Protein AF-A0A1W1I7B1-F1 (afdb_monomer)

Foldseek 3Di:
DDDDDDDDDPPPPDDPPPDPPPPPPQQKDFPADDLFWGKIKGWDPDPVCCVVDPNNVSSVVVRCVSAVVDKDFPDKFWDDPDDPVVCVVVVNPPDPTIMIMTTMGHDD

Secondary structure (DSSP, 8-state):
---------GGGS-------------S-EEEEEETTEEEEEEEES-GGGTTT-HHHHHHHHHHHHH-TT-EEEEEEEEE-SS-HHHHHHTTT-S-S-EEEEEEEEE--

Solvent-accessible surface area (backbone atoms only — not comparable to full-atom values): 6774 Å² total; per-residue (Å²): 134,78,90,81,80,80,88,81,69,93,84,73,77,68,93,78,83,74,76,84,73,78,74,84,70,72,55,35,46,76,80,41,82,49,98,56,32,33,32,34,33,19,66,42,95,47,86,88,40,48,87,75,33,68,24,46,56,46,35,53,50,54,48,46,72,72,22,78,75,29,66,44,80,75,47,73,46,76,48,74,95,56,56,74,69,58,43,62,74,51,72,66,71,65,70,90,73,42,34,37,33,42,29,36,34,46,82,91

Radius of gyration: 24.71 Å; Cα contacts (8 Å, |Δi|>4): 143; chains: 1; bounding box: 85×28×46 Å

Organism: NCBI:txid1325564

Structure (mmCIF, N/CA/C/O backbone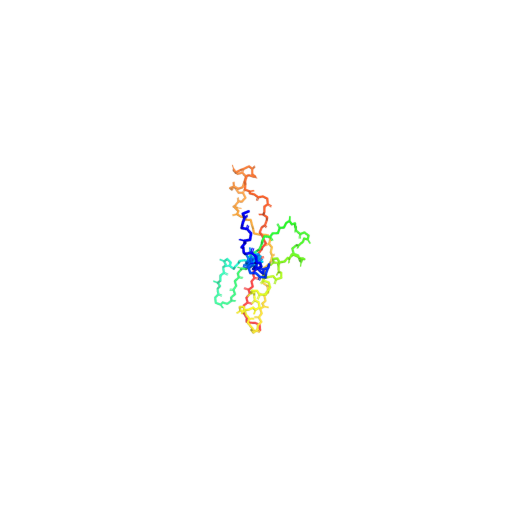):
data_AF-A0A1W1I7B1-F1
#
_entry.id   AF-A0A1W1I7B1-F1
#
loop_
_atom_site.group_PDB
_atom_site.id
_atom_site.type_symbol
_atom_site.label_atom_id
_atom_site.label_alt_id
_atom_site.label_comp_id
_atom_site.label_asym_id
_atom_site.label_entity_id
_atom_site.label_seq_id
_atom_site.pdbx_PDB_ins_code
_atom_site.Cartn_x
_atom_site.Cartn_y
_atom_site.Cartn_z
_atom_site.occupancy
_atom_site.B_iso_or_equiv
_atom_site.auth_seq_id
_atom_site.auth_comp_id
_atom_site.auth_asym_id
_atom_site.auth_atom_id
_atom_site.pdbx_PDB_model_num
ATOM 1 N N . MET A 1 1 ? 72.789 14.354 12.953 1.00 39.25 1 MET A N 1
ATOM 2 C CA . MET A 1 1 ? 71.869 15.440 13.349 1.00 39.25 1 MET A CA 1
ATOM 3 C C . MET A 1 1 ? 70.549 14.819 13.787 1.00 39.25 1 MET A C 1
ATOM 5 O O . MET A 1 1 ? 69.960 14.134 12.971 1.00 39.25 1 MET A O 1
ATOM 9 N N . ARG A 1 2 ? 70.141 15.049 15.051 1.00 42.19 2 ARG A N 1
ATOM 10 C CA . ARG A 1 2 ? 68.759 14.970 15.582 1.00 42.19 2 ARG A CA 1
ATOM 11 C C . ARG A 1 2 ? 68.021 13.626 15.360 1.00 42.19 2 ARG A C 1
ATOM 13 O O . ARG A 1 2 ? 67.441 13.409 14.313 1.00 42.19 2 ARG A O 1
ATOM 20 N N . GLN A 1 3 ? 68.033 12.643 16.267 1.00 55.84 3 GLN A N 1
ATOM 21 C CA . GLN A 1 3 ? 67.256 12.628 17.521 1.00 55.84 3 GLN A CA 1
ATOM 22 C C . GLN A 1 3 ? 66.152 13.695 17.535 1.00 55.84 3 GLN A C 1
ATOM 24 O O . GLN A 1 3 ? 66.499 14.868 17.535 1.00 55.84 3 GLN A O 1
ATOM 29 N N . TRP A 1 4 ? 64.874 13.298 17.556 1.00 53.88 4 TRP A N 1
ATOM 30 C CA . TRP A 1 4 ? 63.759 13.878 18.336 1.00 53.88 4 TRP A CA 1
ATOM 31 C C . TRP A 1 4 ? 62.417 13.336 17.800 1.00 53.88 4 TRP A C 1
ATOM 33 O O . TRP A 1 4 ? 62.221 13.270 16.593 1.00 53.88 4 TRP A O 1
ATOM 43 N N . PHE A 1 5 ? 61.521 12.965 18.725 1.00 54.19 5 PHE A N 1
ATOM 44 C CA . PHE A 1 5 ? 60.152 12.440 18.529 1.00 54.19 5 PHE A CA 1
ATOM 45 C C . PHE A 1 5 ? 60.082 10.989 18.016 1.00 54.19 5 PHE A C 1
ATOM 47 O O . PHE A 1 5 ? 59.882 10.722 16.842 1.00 54.19 5 PHE A O 1
ATOM 54 N N . ARG A 1 6 ? 60.350 9.961 18.834 1.00 50.66 6 ARG A N 1
ATOM 55 C CA . ARG A 1 6 ? 59.481 9.488 19.934 1.00 50.66 6 ARG A CA 1
ATOM 56 C C . ARG A 1 6 ? 57.986 9.572 19.595 1.00 50.66 6 ARG A C 1
ATOM 58 O O . ARG A 1 6 ? 57.380 10.623 19.735 1.00 50.66 6 ARG A O 1
ATOM 65 N N . ALA A 1 7 ? 57.452 8.414 19.207 1.00 53.69 7 ALA A N 1
ATOM 66 C CA . ALA A 1 7 ? 56.188 7.839 19.659 1.00 53.69 7 ALA A CA 1
ATOM 67 C C . ALA A 1 7 ? 55.048 8.819 19.972 1.00 53.69 7 ALA A C 1
ATOM 69 O O . ALA A 1 7 ? 54.955 9.326 21.087 1.00 53.69 7 ALA A O 1
ATOM 70 N N . ILE A 1 8 ? 54.099 8.935 19.043 1.00 54.75 8 ILE A N 1
ATOM 71 C CA . ILE A 1 8 ? 52.705 9.220 19.385 1.00 54.75 8 ILE A CA 1
ATOM 72 C C . ILE A 1 8 ? 51.830 8.216 18.624 1.00 54.75 8 ILE A C 1
ATOM 74 O O . ILE A 1 8 ? 51.572 8.353 17.437 1.00 54.75 8 ILE A O 1
ATOM 78 N N . CYS A 1 9 ? 51.501 7.146 19.349 1.00 40.91 9 CYS A N 1
ATOM 79 C CA . CYS A 1 9 ? 50.266 6.362 19.334 1.00 40.91 9 CYS A CA 1
ATOM 80 C C . CYS A 1 9 ? 49.465 6.281 18.007 1.00 40.91 9 CYS A C 1
ATOM 82 O O . CYS A 1 9 ? 48.798 7.251 17.651 1.00 40.91 9 CYS A O 1
ATOM 84 N N . PRO A 1 10 ? 49.352 5.104 17.355 1.00 45.38 10 PRO A N 1
ATOM 85 C CA . PRO A 1 10 ? 48.440 4.906 16.220 1.00 45.38 10 PRO A CA 1
ATOM 86 C C . PRO A 1 10 ? 46.954 4.858 16.640 1.00 45.38 10 PRO A C 1
ATOM 88 O O . PRO A 1 10 ? 46.087 4.547 15.834 1.00 45.38 10 PRO A O 1
ATOM 91 N N . VAL A 1 11 ? 46.642 5.151 17.906 1.00 52.31 11 VAL A N 1
ATOM 92 C CA . VAL A 1 11 ? 45.317 4.974 18.526 1.00 52.31 11 VAL A CA 1
ATOM 93 C C . VAL A 1 11 ? 44.395 6.188 18.314 1.00 52.31 11 VAL A C 1
ATOM 95 O O . VAL A 1 11 ? 43.231 6.158 18.693 1.00 52.31 11 VAL A O 1
ATOM 98 N N . LEU A 1 12 ? 44.882 7.263 17.687 1.00 49.25 12 LEU A N 1
ATOM 99 C CA . LEU A 1 12 ? 44.177 8.550 17.623 1.00 49.25 12 LEU A CA 1
ATOM 100 C C . LEU A 1 12 ? 44.084 9.147 16.211 1.00 49.25 12 LEU A C 1
ATOM 102 O O . LEU A 1 12 ? 43.975 10.360 16.065 1.00 49.25 12 LEU A O 1
ATOM 106 N N . LEU A 1 13 ? 44.067 8.309 15.168 1.00 48.88 13 LEU A 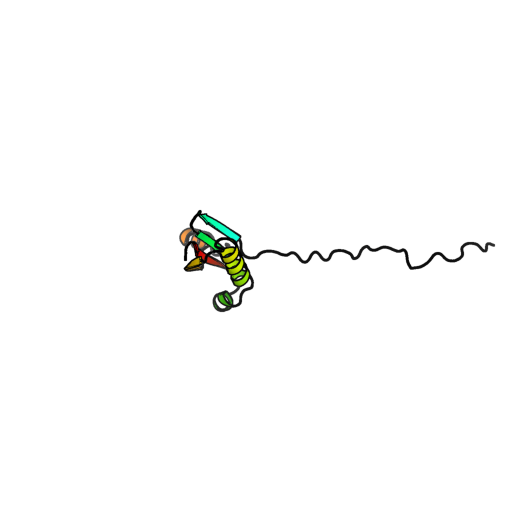N 1
ATOM 107 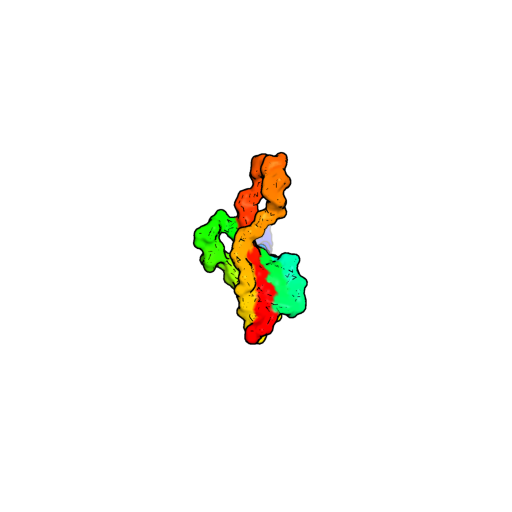C CA . LEU A 1 13 ? 43.594 8.724 13.844 1.00 48.88 13 LEU A CA 1
ATOM 108 C C . LEU A 1 13 ? 42.211 8.125 13.554 1.00 48.88 13 LEU A C 1
ATOM 110 O O . LEU A 1 13 ? 42.039 7.224 12.742 1.00 48.88 13 LEU A O 1
ATOM 114 N N . LEU A 1 14 ? 41.243 8.693 14.278 1.00 46.94 14 LEU A N 1
ATOM 115 C CA . LEU A 1 14 ? 39.978 9.183 13.726 1.00 46.94 14 LEU A CA 1
ATOM 116 C C . LEU A 1 14 ? 39.185 8.153 12.889 1.00 46.94 14 LEU A C 1
ATOM 118 O O . LEU A 1 14 ? 39.335 8.051 11.678 1.00 46.94 14 LEU A O 1
ATOM 122 N N . CYS A 1 15 ? 38.284 7.366 13.477 1.00 45.16 15 CYS A N 1
ATOM 123 C CA . CYS A 1 15 ? 36.901 7.774 13.795 1.00 45.16 15 CYS A CA 1
ATOM 124 C C . CYS A 1 15 ? 36.104 8.449 12.645 1.00 45.16 15 CYS A C 1
ATOM 126 O O . CYS A 1 15 ? 35.114 9.117 12.923 1.00 45.16 15 CYS A O 1
ATOM 128 N N . VAL A 1 16 ? 36.490 8.277 11.370 1.00 53.50 16 VAL A N 1
ATOM 129 C CA . VAL A 1 16 ? 35.793 8.846 10.183 1.00 53.50 16 VAL A CA 1
ATOM 130 C C . VAL A 1 16 ? 35.206 7.755 9.268 1.00 53.50 16 VAL A C 1
ATOM 132 O O . VAL A 1 16 ? 35.007 7.948 8.079 1.00 53.50 16 VAL A O 1
ATOM 135 N N . ALA A 1 17 ? 34.880 6.584 9.814 1.00 53.03 17 ALA A N 1
ATOM 136 C CA . ALA A 1 17 ? 34.065 5.582 9.111 1.00 53.03 17 ALA A CA 1
ATOM 137 C C . ALA A 1 17 ? 32.753 5.298 9.863 1.00 53.03 17 ALA A C 1
ATOM 139 O O . ALA A 1 17 ? 32.219 4.193 9.835 1.00 53.03 17 ALA A O 1
ATOM 140 N N . GLY A 1 18 ? 32.266 6.302 10.600 1.00 54.31 18 GLY A N 1
ATOM 141 C CA . GLY A 1 18 ? 30.960 6.285 11.241 1.00 54.31 18 GLY A CA 1
ATOM 142 C C . GLY A 1 18 ? 29.865 6.703 10.261 1.00 54.31 18 GLY A C 1
ATOM 143 O O . GLY A 1 18 ? 30.033 7.666 9.519 1.00 54.31 18 GLY A O 1
ATOM 144 N N . ALA A 1 19 ? 28.738 5.994 10.343 1.00 59.53 19 ALA A N 1
ATOM 145 C CA . ALA A 1 19 ? 27.472 6.230 9.651 1.00 59.53 19 ALA A CA 1
ATOM 146 C C . ALA A 1 19 ? 27.402 5.770 8.185 1.00 59.53 19 ALA A C 1
ATOM 148 O O . ALA A 1 19 ? 27.163 6.552 7.268 1.00 59.53 19 ALA A O 1
ATOM 149 N N . VAL A 1 20 ? 27.424 4.448 7.983 1.00 58.12 20 VAL A N 1
ATOM 150 C CA . VAL A 1 20 ? 26.516 3.871 6.981 1.00 58.12 20 VAL A CA 1
ATOM 151 C C . VAL A 1 20 ? 25.104 4.133 7.501 1.00 58.12 20 VAL A C 1
ATOM 153 O O . VAL A 1 20 ? 24.583 3.403 8.344 1.00 58.12 20 VAL A O 1
ATOM 156 N N . ALA A 1 21 ? 24.521 5.254 7.083 1.00 57.84 21 ALA A N 1
ATOM 157 C CA . ALA A 1 21 ? 23.099 5.490 7.227 1.00 57.84 21 ALA A CA 1
ATOM 158 C C . ALA A 1 21 ? 22.396 4.422 6.383 1.00 57.84 21 ALA A C 1
ATOM 160 O O . ALA A 1 21 ? 22.256 4.567 5.170 1.00 57.84 21 ALA A O 1
ATOM 161 N N . ALA A 1 22 ? 22.004 3.317 7.017 1.00 55.19 22 ALA A N 1
ATOM 162 C CA . ALA A 1 22 ? 20.980 2.448 6.469 1.00 55.19 22 ALA A CA 1
ATOM 163 C C . ALA A 1 22 ? 19.725 3.317 6.342 1.00 55.19 22 ALA A C 1
ATOM 165 O O . ALA A 1 22 ? 19.065 3.629 7.334 1.00 55.19 22 ALA A O 1
ATOM 166 N N . GLY A 1 23 ? 19.467 3.810 5.133 1.00 48.72 23 GLY A N 1
ATOM 167 C CA . GLY A 1 23 ? 18.249 4.536 4.837 1.00 48.72 23 GLY A CA 1
ATOM 168 C C . GLY A 1 23 ? 17.075 3.604 5.090 1.00 48.72 23 GLY A C 1
ATOM 169 O O . GLY A 1 23 ? 16.841 2.685 4.312 1.00 48.72 23 GLY A O 1
ATOM 170 N N . CYS A 1 24 ? 16.332 3.837 6.171 1.00 59.41 24 CYS A N 1
ATOM 171 C CA . CYS A 1 2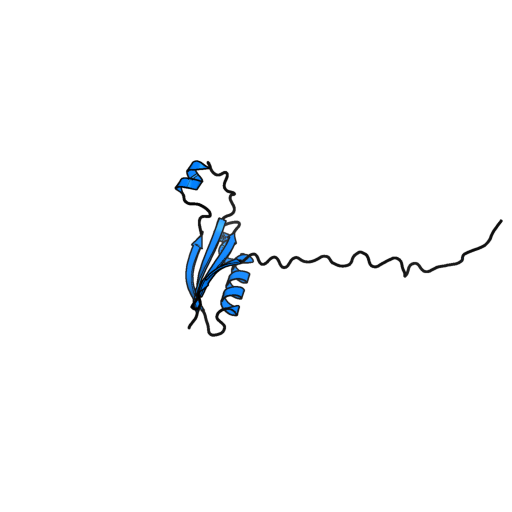4 ? 14.976 3.327 6.332 1.00 59.41 24 CYS A CA 1
ATOM 172 C C . CYS A 1 24 ? 14.080 4.061 5.324 1.00 59.41 24 CYS A C 1
ATOM 174 O O . CYS A 1 24 ? 13.295 4.933 5.694 1.00 59.41 24 CYS A O 1
ATOM 176 N N . GLY A 1 25 ? 14.261 3.780 4.034 1.00 48.06 25 GLY A N 1
ATOM 177 C CA . GLY A 1 25 ? 13.338 4.213 2.999 1.00 48.06 25 GLY A CA 1
ATOM 178 C C . GLY A 1 25 ? 12.064 3.405 3.172 1.00 48.06 25 GLY A C 1
ATOM 179 O O . GLY A 1 25 ? 12.043 2.226 2.846 1.00 48.06 25 GLY A O 1
ATOM 180 N N . HIS A 1 26 ? 11.028 4.007 3.751 1.00 54.09 26 HIS A N 1
ATOM 181 C CA . HIS A 1 26 ? 9.709 3.390 3.739 1.00 54.09 26 HIS A CA 1
ATOM 182 C C . HIS A 1 26 ? 9.213 3.388 2.294 1.00 54.09 26 HIS A C 1
ATOM 184 O O . HIS A 1 26 ? 8.931 4.444 1.731 1.00 54.09 26 HIS A O 1
ATOM 190 N N . GLU A 1 27 ? 9.146 2.204 1.686 1.00 61.47 27 GLU A N 1
ATOM 191 C CA . GLU A 1 27 ? 8.703 2.034 0.295 1.00 61.47 27 GLU A CA 1
ATOM 192 C C . GLU A 1 27 ? 7.189 2.241 0.149 1.00 61.47 27 GLU A C 1
ATOM 194 O O . GLU A 1 27 ? 6.674 2.404 -0.954 1.00 61.47 27 GLU A O 1
ATOM 199 N N . ALA A 1 28 ? 6.463 2.266 1.266 1.00 66.19 28 ALA A N 1
ATOM 200 C CA . ALA A 1 28 ? 5.038 2.527 1.305 1.00 66.19 28 ALA A CA 1
ATOM 201 C C . ALA A 1 28 ? 4.752 3.976 1.717 1.00 66.19 28 ALA A C 1
ATOM 203 O O . ALA A 1 28 ? 5.185 4.441 2.773 1.00 66.19 28 ALA A O 1
ATOM 204 N N . SER A 1 29 ? 3.968 4.675 0.900 1.00 72.62 29 SER A N 1
ATOM 205 C CA . SER A 1 29 ? 3.480 6.023 1.184 1.00 72.62 29 SER A CA 1
ATOM 206 C C . SER A 1 29 ? 1.959 6.029 1.287 1.00 72.62 29 SER A C 1
ATOM 208 O O . SER A 1 29 ? 1.258 5.377 0.511 1.00 72.62 29 SER A O 1
ATOM 210 N N . LEU A 1 30 ? 1.432 6.760 2.266 1.00 68.69 30 LEU A N 1
ATOM 211 C CA . LEU A 1 30 ? -0.002 6.913 2.470 1.00 68.69 30 LEU A CA 1
ATOM 212 C C . LEU A 1 30 ? -0.512 8.066 1.596 1.00 68.69 30 LEU A C 1
ATOM 214 O O . LEU A 1 30 ? -0.376 9.234 1.945 1.00 68.69 30 LEU A O 1
ATOM 218 N N . THR A 1 31 ? -1.084 7.744 0.437 1.00 64.94 31 THR A N 1
ATOM 219 C CA . THR A 1 31 ? -1.490 8.751 -0.561 1.00 64.94 31 THR A CA 1
ATOM 220 C C . THR A 1 31 ? -2.836 9.397 -0.246 1.00 64.94 31 THR A C 1
ATOM 222 O O . THR A 1 31 ? -3.084 10.536 -0.636 1.00 64.94 31 THR A O 1
ATOM 225 N N . ARG A 1 32 ? -3.738 8.685 0.438 1.00 63.81 32 ARG A N 1
ATOM 226 C CA . ARG A 1 32 ? -5.059 9.219 0.791 1.00 63.81 32 ARG A CA 1
ATOM 227 C C . ARG A 1 32 ? -5.432 8.792 2.196 1.00 63.81 32 ARG A C 1
ATOM 229 O O . ARG A 1 32 ? -5.850 7.662 2.408 1.00 63.81 32 ARG A O 1
ATOM 236 N N . GLU A 1 33 ? -5.271 9.696 3.145 1.00 64.12 33 GLU A N 1
ATOM 237 C CA . GLU A 1 33 ? -5.660 9.513 4.539 1.00 64.12 33 GLU A CA 1
ATOM 238 C C . GLU A 1 33 ? -7.091 10.029 4.746 1.00 64.12 33 GLU A C 1
ATOM 240 O O . GLU A 1 33 ? -7.404 11.165 4.398 1.00 64.12 33 GLU A O 1
ATOM 245 N N . THR A 1 34 ? -7.971 9.193 5.298 1.00 72.06 34 THR A N 1
ATOM 246 C CA . THR A 1 34 ? -9.280 9.610 5.823 1.00 72.06 34 THR A CA 1
ATOM 247 C C . THR A 1 34 ? -9.363 9.257 7.310 1.00 72.06 34 THR A C 1
ATOM 249 O O . THR A 1 34 ? -8.621 8.390 7.775 1.00 72.06 34 THR A O 1
ATOM 252 N N . GLU A 1 35 ? -10.259 9.894 8.072 1.00 67.56 35 GLU A N 1
ATOM 253 C CA . GLU A 1 35 ? -10.445 9.576 9.505 1.00 67.56 35 GLU A CA 1
ATOM 254 C C . GLU A 1 35 ? -10.831 8.106 9.724 1.00 67.56 35 GLU A C 1
ATOM 256 O O . GLU A 1 35 ? -10.414 7.473 10.687 1.00 67.56 35 GLU A O 1
ATOM 261 N N . THR A 1 36 ? -11.575 7.529 8.781 1.00 76.69 36 THR A N 1
ATOM 262 C CA . THR A 1 36 ? -12.064 6.147 8.842 1.00 76.69 36 THR A CA 1
ATOM 263 C C . THR A 1 36 ? -11.236 5.162 8.018 1.00 76.69 36 THR A C 1
ATOM 265 O O . THR A 1 36 ? -11.670 4.029 7.827 1.00 76.69 36 THR A O 1
ATOM 268 N N . GLY A 1 37 ? -10.066 5.545 7.492 1.00 84.94 37 GLY A N 1
ATOM 269 C CA . GLY A 1 37 ? -9.288 4.650 6.630 1.00 84.94 37 GLY A CA 1
ATOM 270 C C . GLY A 1 37 ? -8.254 5.328 5.740 1.00 84.94 37 GLY A C 1
ATOM 271 O O . GLY A 1 37 ? -7.669 6.360 6.079 1.00 84.94 37 GLY A O 1
ATOM 272 N N . GLY A 1 38 ? -7.996 4.731 4.584 1.00 89.25 38 GLY A N 1
ATOM 273 C CA . GLY A 1 38 ? -7.135 5.348 3.589 1.00 89.25 38 GLY A CA 1
ATOM 274 C C . GLY A 1 38 ? -6.692 4.428 2.466 1.00 89.25 38 GLY A C 1
ATOM 275 O O . GLY A 1 38 ? -7.179 3.309 2.320 1.00 89.25 38 GLY A O 1
ATOM 276 N N . VAL A 1 39 ? -5.761 4.930 1.660 1.00 88.88 39 VAL A N 1
ATOM 277 C CA . VAL A 1 39 ? -5.064 4.179 0.615 1.00 88.88 39 VAL A CA 1
ATOM 278 C C . VAL A 1 39 ? -3.566 4.306 0.849 1.00 88.88 39 VAL A C 1
ATOM 280 O O . VAL A 1 39 ? -3.033 5.419 0.827 1.00 88.88 39 VAL A O 1
ATOM 283 N N . VAL A 1 40 ? -2.904 3.171 1.058 1.00 89.44 40 VAL A N 1
ATOM 284 C CA . VAL A 1 40 ? -1.440 3.068 1.050 1.00 89.44 40 VAL A CA 1
ATOM 285 C C . VAL A 1 40 ? -0.999 2.586 -0.319 1.00 89.44 40 VAL A C 1
ATOM 287 O O . VAL A 1 40 ? -1.618 1.680 -0.872 1.00 89.44 40 VAL A O 1
ATOM 290 N N . THR A 1 41 ? 0.071 3.163 -0.851 1.00 88.56 41 THR A N 1
ATOM 291 C CA . THR A 1 41 ? 0.668 2.735 -2.114 1.00 88.56 41 THR A CA 1
ATOM 292 C C . THR A 1 41 ? 2.140 2.411 -1.952 1.00 88.56 41 THR A C 1
ATOM 294 O O . THR A 1 41 ? 2.825 3.096 -1.196 1.00 88.56 41 THR A O 1
ATOM 297 N N . PHE A 1 42 ? 2.631 1.422 -2.688 1.00 87.31 42 PHE A N 1
ATOM 298 C CA . PHE A 1 42 ? 4.045 1.052 -2.732 1.00 87.31 42 PHE A CA 1
ATOM 299 C C . PHE A 1 42 ? 4.435 0.611 -4.153 1.00 87.31 42 PHE A C 1
ATOM 301 O O . PHE A 1 42 ? 3.567 0.152 -4.904 1.00 87.31 42 PHE A O 1
ATOM 308 N N . PRO A 1 43 ? 5.704 0.775 -4.558 1.00 84.12 43 PRO A N 1
ATOM 309 C CA . PRO A 1 43 ? 6.175 0.316 -5.856 1.00 84.12 43 PRO A CA 1
ATOM 310 C C . PRO A 1 43 ? 6.287 -1.211 -5.888 1.00 84.12 43 PRO A C 1
ATOM 312 O O . PRO A 1 43 ? 6.575 -1.849 -4.874 1.00 84.12 43 PRO A O 1
ATOM 315 N N . ILE A 1 44 ? 6.052 -1.798 -7.062 1.00 81.56 44 ILE A N 1
ATOM 316 C CA . ILE A 1 44 ? 6.235 -3.231 -7.310 1.00 81.56 44 ILE A CA 1
ATOM 317 C C . ILE A 1 44 ? 7.083 -3.448 -8.563 1.00 81.56 44 ILE A C 1
ATOM 319 O O . ILE A 1 44 ? 6.909 -2.771 -9.579 1.00 81.56 44 ILE A O 1
ATOM 323 N N . GLU A 1 45 ? 7.984 -4.426 -8.498 1.00 76.94 45 GLU A N 1
ATOM 324 C CA . GLU A 1 45 ? 8.813 -4.826 -9.641 1.00 76.94 45 GLU A CA 1
ATOM 325 C C . GLU A 1 45 ? 8.061 -5.786 -10.574 1.00 76.94 45 GLU A C 1
ATOM 327 O O . GLU A 1 45 ? 8.245 -5.760 -11.791 1.00 76.94 45 GLU A O 1
ATOM 332 N N . SER A 1 46 ? 7.188 -6.635 -10.023 1.00 71.62 46 SER A N 1
ATOM 333 C CA . SER A 1 46 ? 6.385 -7.613 -10.765 1.00 71.62 46 SER A CA 1
ATOM 334 C C . SER A 1 46 ? 5.113 -7.996 -10.003 1.00 71.62 46 SER A C 1
ATOM 336 O O . SER A 1 46 ? 5.096 -8.022 -8.774 1.00 71.62 46 SER A O 1
ATOM 338 N N . GLU A 1 47 ? 4.034 -8.324 -10.726 1.00 68.81 47 GLU A N 1
ATOM 339 C CA . GLU A 1 47 ? 2.730 -8.678 -10.126 1.00 68.81 47 GLU A CA 1
ATOM 340 C C . GLU A 1 47 ? 2.800 -9.932 -9.235 1.00 68.81 47 GLU A C 1
ATOM 342 O O . GLU A 1 47 ? 2.093 -10.019 -8.233 1.00 68.81 47 GLU A O 1
ATOM 347 N N . GLY A 1 48 ? 3.684 -10.883 -9.558 1.00 72.25 48 GLY A N 1
ATOM 348 C CA . GLY A 1 48 ? 3.902 -12.089 -8.750 1.00 72.25 48 GLY A CA 1
ATOM 349 C C . GLY A 1 48 ? 4.534 -11.815 -7.381 1.00 72.25 48 GLY A C 1
ATOM 350 O O . GLY A 1 48 ? 4.326 -12.589 -6.448 1.00 72.25 48 GLY A O 1
ATOM 351 N N . ASP A 1 49 ? 5.234 -10.688 -7.237 1.00 75.06 49 ASP A N 1
ATOM 352 C CA . ASP A 1 49 ? 5.996 -10.343 -6.034 1.00 75.06 49 ASP A CA 1
ATOM 353 C C . ASP A 1 49 ? 5.256 -9.386 -5.100 1.00 75.06 49 ASP A C 1
ATOM 355 O O . ASP A 1 49 ? 5.747 -9.044 -4.027 1.00 75.06 49 ASP A O 1
ATOM 359 N N . VAL A 1 50 ? 4.034 -8.975 -5.446 1.00 77.88 50 VAL A N 1
ATOM 360 C CA . VAL A 1 50 ? 3.230 -8.059 -4.621 1.00 77.88 50 VAL A CA 1
ATOM 361 C C . VAL A 1 50 ? 3.114 -8.576 -3.183 1.00 77.88 50 VAL A C 1
ATOM 363 O O . VAL A 1 50 ? 3.302 -7.822 -2.228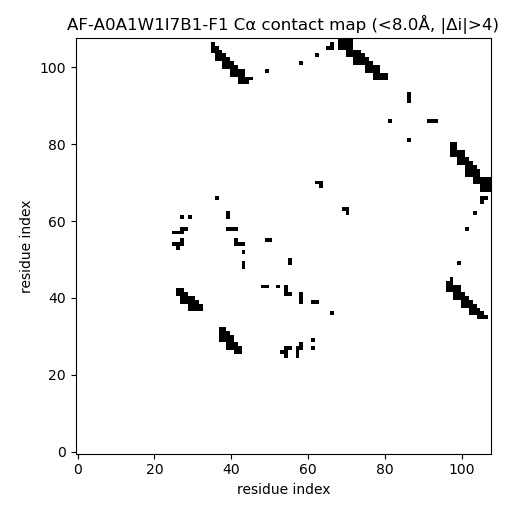 1.00 77.88 50 VAL A O 1
ATOM 366 N N . LEU A 1 51 ? 2.850 -9.877 -3.019 1.00 75.06 51 LEU A N 1
ATOM 367 C CA . LEU A 1 51 ? 2.648 -10.505 -1.712 1.00 75.06 51 LEU A CA 1
ATOM 368 C C . LEU A 1 51 ? 3.945 -10.659 -0.901 1.00 75.06 51 LEU A C 1
ATOM 370 O O . LEU A 1 51 ? 3.893 -10.620 0.330 1.00 75.06 51 LEU A O 1
ATOM 374 N N . SER A 1 52 ? 5.085 -10.829 -1.575 1.00 74.44 52 SER A N 1
ATOM 375 C CA . SER A 1 52 ? 6.413 -11.020 -0.971 1.00 74.44 52 SER A CA 1
ATOM 376 C C . SER A 1 52 ? 7.204 -9.713 -0.823 1.00 74.44 52 SER A C 1
ATOM 378 O O . SER A 1 52 ? 8.200 -9.680 -0.091 1.00 74.44 52 SER A O 1
ATOM 380 N N . SER A 1 53 ? 6.754 -8.632 -1.464 1.00 78.88 53 SER A N 1
ATOM 381 C CA . SER A 1 53 ? 7.436 -7.340 -1.479 1.00 78.88 53 SER A CA 1
ATOM 382 C C . SER A 1 53 ? 7.595 -6.747 -0.077 1.00 78.88 53 SER A C 1
ATOM 384 O O . SER A 1 53 ? 6.724 -6.863 0.795 1.00 78.88 53 SER A O 1
ATOM 386 N N . ALA A 1 54 ? 8.732 -6.087 0.151 1.00 82.62 54 ALA A N 1
ATOM 387 C CA . ALA A 1 54 ? 8.951 -5.299 1.361 1.00 82.62 54 ALA A CA 1
ATOM 388 C C . ALA A 1 54 ? 7.929 -4.157 1.475 1.00 82.62 54 ALA A C 1
ATOM 390 O O . ALA A 1 54 ? 7.357 -3.969 2.551 1.00 82.62 54 ALA A O 1
ATOM 391 N N . GLY A 1 55 ? 7.579 -3.530 0.346 1.00 84.25 55 GLY A N 1
ATOM 392 C CA . GLY A 1 55 ? 6.523 -2.522 0.252 1.00 84.25 55 GLY A CA 1
ATOM 393 C C . GLY A 1 55 ? 5.174 -2.967 0.825 1.00 84.25 55 GLY A C 1
ATOM 394 O O . GLY A 1 55 ? 4.566 -2.218 1.592 1.00 84.25 55 GLY A O 1
ATOM 395 N N . ARG A 1 56 ? 4.717 -4.202 0.563 1.00 86.62 56 ARG A N 1
ATOM 396 C CA . ARG A 1 56 ? 3.466 -4.706 1.160 1.00 86.62 56 ARG A CA 1
ATOM 397 C C . ARG A 1 56 ? 3.563 -4.847 2.677 1.00 86.62 56 ARG A C 1
ATOM 399 O O . ARG A 1 56 ? 2.611 -4.504 3.378 1.00 86.62 56 ARG A O 1
ATOM 406 N N . ARG A 1 57 ? 4.685 -5.353 3.201 1.00 88.69 57 ARG A N 1
ATOM 407 C CA . ARG A 1 57 ? 4.880 -5.487 4.658 1.00 88.69 57 ARG A CA 1
ATOM 408 C C . ARG A 1 57 ? 4.850 -4.123 5.341 1.00 88.69 57 ARG A C 1
ATOM 410 O O . ARG A 1 57 ? 4.155 -3.964 6.345 1.00 88.69 57 ARG A O 1
ATOM 417 N N . ASP A 1 58 ? 5.533 -3.144 4.760 1.00 88.25 58 ASP A N 1
ATOM 418 C CA . ASP A 1 58 ? 5.527 -1.765 5.247 1.00 88.25 58 ASP A CA 1
ATOM 419 C C . ASP A 1 58 ? 4.129 -1.144 5.158 1.00 88.25 58 ASP A C 1
ATOM 421 O O . ASP A 1 58 ? 3.672 -0.517 6.115 1.00 88.25 58 ASP A O 1
ATOM 425 N N . ALA A 1 59 ? 3.392 -1.401 4.073 1.00 88.56 59 ALA A N 1
ATOM 426 C CA . ALA A 1 59 ? 2.022 -0.929 3.921 1.00 88.56 59 ALA A CA 1
ATOM 427 C C . ALA A 1 59 ? 1.084 -1.495 4.994 1.00 88.56 59 ALA A C 1
ATOM 429 O O . ALA A 1 59 ? 0.330 -0.744 5.613 1.00 88.56 59 ALA A O 1
ATOM 430 N N . LEU A 1 60 ? 1.161 -2.798 5.274 1.00 89.38 60 LEU A N 1
ATOM 431 C CA . LEU A 1 60 ? 0.377 -3.425 6.343 1.00 89.38 60 LEU A CA 1
ATOM 432 C C . LEU A 1 60 ? 0.752 -2.873 7.722 1.00 89.38 60 LEU A C 1
ATOM 434 O O . LEU A 1 60 ? -0.128 -2.664 8.557 1.00 89.38 60 LEU A O 1
ATOM 438 N N . ARG A 1 61 ? 2.036 -2.577 7.950 1.00 90.38 61 ARG A N 1
ATOM 439 C CA . ARG A 1 61 ? 2.502 -1.943 9.188 1.00 90.38 61 ARG A CA 1
ATOM 440 C C . ARG A 1 61 ? 1.925 -0.536 9.355 1.00 90.38 61 ARG A C 1
ATOM 442 O O . ARG A 1 61 ? 1.462 -0.201 10.442 1.00 90.38 61 ARG A O 1
ATOM 449 N N . LEU A 1 62 ? 1.907 0.270 8.291 1.00 88.81 62 LEU A N 1
ATOM 450 C CA . LEU A 1 62 ? 1.283 1.599 8.298 1.00 88.81 62 LEU A CA 1
ATOM 451 C C . LEU A 1 62 ? -0.218 1.522 8.599 1.00 88.81 62 LEU A C 1
ATOM 453 O O . LEU A 1 62 ? -0.723 2.302 9.404 1.00 88.81 62 LEU A O 1
ATOM 457 N N . ILE A 1 63 ? -0.917 0.553 8.003 1.00 89.62 63 ILE A N 1
ATOM 458 C CA . ILE A 1 63 ? -2.346 0.319 8.247 1.00 89.62 63 ILE A CA 1
ATOM 459 C C . ILE A 1 63 ? -2.594 -0.061 9.715 1.00 89.62 63 ILE A C 1
ATOM 461 O O . ILE A 1 63 ? -3.469 0.521 10.357 1.00 89.62 63 ILE A O 1
ATOM 465 N N . ALA A 1 64 ? -1.811 -0.996 10.260 1.00 89.56 64 ALA A N 1
ATOM 466 C CA . ALA A 1 64 ? -1.929 -1.437 11.649 1.00 89.56 64 ALA A CA 1
ATOM 467 C C . ALA A 1 64 ? -1.637 -0.306 12.647 1.00 89.56 64 ALA A C 1
ATOM 469 O O . ALA A 1 64 ? -2.371 -0.139 13.619 1.00 89.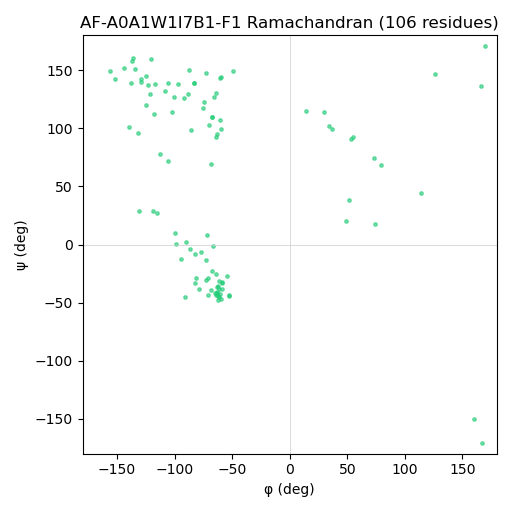56 64 ALA A O 1
ATOM 470 N N . ASN A 1 65 ? -0.614 0.511 12.378 1.00 88.81 65 ASN A N 1
ATOM 471 C CA . ASN A 1 65 ? -0.294 1.677 13.205 1.00 88.81 65 ASN A CA 1
ATOM 472 C C . ASN A 1 65 ? -1.427 2.707 13.208 1.00 88.81 65 ASN A C 1
ATOM 474 O O . ASN A 1 65 ? -1.668 3.357 14.224 1.00 88.81 65 ASN A O 1
ATOM 478 N N . LYS A 1 66 ? -2.119 2.865 12.077 1.00 86.00 66 LYS A N 1
ATOM 479 C CA . LYS A 1 66 ? -3.207 3.831 11.952 1.00 86.00 66 LYS A CA 1
ATOM 480 C C . LYS A 1 66 ? -4.516 3.347 12.573 1.00 86.00 66 LYS A C 1
ATOM 482 O O . LYS A 1 66 ? -5.230 4.143 13.176 1.00 86.00 66 LYS A O 1
ATOM 487 N N . CYS A 1 67 ? -4.836 2.066 12.433 1.00 88.69 67 CYS A N 1
ATOM 488 C CA . CYS A 1 67 ? -6.039 1.479 13.011 1.00 88.69 67 CYS A CA 1
ATOM 489 C C . CYS A 1 67 ? -5.666 0.481 14.130 1.00 88.69 67 CYS A C 1
ATOM 491 O O . CYS A 1 67 ? -5.742 -0.731 13.907 1.00 88.69 67 CYS A O 1
ATOM 493 N N . PRO A 1 68 ? -5.306 0.945 15.345 1.00 85.94 68 PRO A N 1
ATOM 494 C CA . PRO A 1 68 ? -4.866 0.062 16.432 1.00 85.94 68 PRO A CA 1
ATOM 495 C C . PRO A 1 68 ? -5.961 -0.899 16.918 1.00 85.94 68 PRO A C 1
ATOM 497 O O . PRO A 1 68 ? -5.656 -1.974 17.421 1.00 85.94 68 PRO A O 1
ATOM 500 N N . ASN A 1 69 ? -7.233 -0.536 16.733 1.00 88.25 69 ASN A N 1
ATOM 501 C CA . ASN A 1 69 ? -8.377 -1.377 17.094 1.00 88.25 69 ASN A CA 1
ATOM 502 C C . ASN A 1 69 ? -8.713 -2.434 16.031 1.00 88.25 69 ASN A C 1
ATOM 504 O O . ASN A 1 69 ? -9.543 -3.294 16.280 1.00 88.25 69 ASN A O 1
ATOM 508 N N . GLY A 1 70 ? -8.075 -2.387 14.859 1.00 87.31 70 GLY A N 1
ATOM 509 C CA . GLY A 1 70 ? -8.378 -3.277 13.745 1.00 87.31 70 GLY A CA 1
ATOM 510 C C . GLY A 1 70 ? -8.674 -2.518 12.457 1.00 87.31 70 GLY A C 1
ATOM 511 O O . GLY A 1 70 ? -9.231 -1.415 12.449 1.00 87.31 70 GLY A O 1
ATOM 512 N N . SER A 1 71 ? -8.285 -3.133 11.343 1.00 89.69 71 SER A N 1
ATOM 513 C CA . SER A 1 71 ? -8.478 -2.605 9.996 1.00 89.69 71 SER A CA 1
ATOM 514 C C . SER A 1 71 ? -9.004 -3.688 9.069 1.00 89.69 71 SER A C 1
ATOM 516 O O . SER A 1 71 ? -8.692 -4.869 9.224 1.00 89.69 71 SER A O 1
ATOM 518 N N . ARG A 1 72 ? -9.763 -3.269 8.059 1.00 91.25 72 ARG A N 1
ATOM 519 C CA . ARG A 1 72 ? -10.227 -4.139 6.982 1.00 91.25 72 ARG A CA 1
ATOM 520 C C . ARG A 1 72 ? -9.733 -3.612 5.648 1.00 91.25 72 ARG A C 1
ATOM 522 O O . ARG A 1 72 ? -9.954 -2.448 5.321 1.00 91.25 72 ARG A O 1
ATOM 529 N N . ILE A 1 73 ? -9.116 -4.485 4.857 1.00 90.88 73 ILE A N 1
ATOM 530 C CA . ILE A 1 73 ? -8.775 -4.185 3.465 1.00 90.88 73 ILE A CA 1
ATOM 531 C C . ILE A 1 73 ? -10.066 -4.234 2.640 1.00 90.88 73 ILE A C 1
ATOM 533 O O . ILE A 1 73 ? -10.777 -5.240 2.632 1.00 90.88 73 ILE A O 1
ATOM 537 N N . VAL A 1 74 ? -10.379 -3.125 1.974 1.00 90.69 74 VAL A N 1
ATOM 538 C CA . VAL A 1 74 ? -11.566 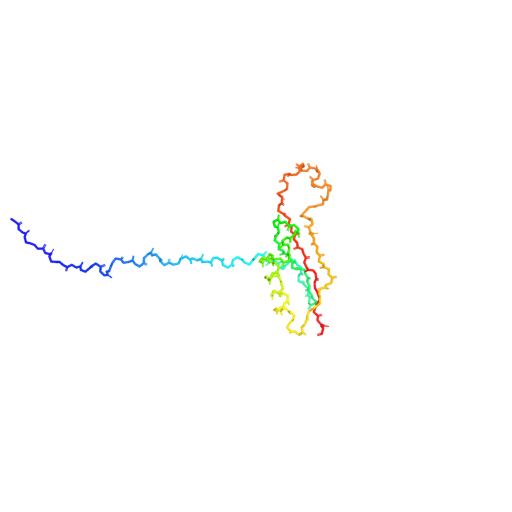-2.962 1.122 1.00 90.69 74 VAL A CA 1
ATOM 539 C C . VAL A 1 74 ? -11.246 -3.339 -0.317 1.00 90.69 74 VAL A C 1
ATOM 541 O O . VAL A 1 74 ? -12.031 -4.024 -0.970 1.00 90.69 74 VAL A O 1
ATOM 544 N N . LYS A 1 75 ? -10.102 -2.873 -0.821 1.00 89.62 75 LYS A N 1
ATOM 545 C CA . LYS A 1 75 ? -9.680 -3.092 -2.202 1.00 89.62 75 LYS A CA 1
ATOM 546 C C . LYS A 1 75 ? -8.167 -3.077 -2.294 1.00 89.62 75 LYS A C 1
ATOM 548 O O . LYS A 1 75 ? -7.517 -2.261 -1.655 1.00 89.62 75 LYS A O 1
ATOM 553 N N . GLU A 1 76 ? -7.628 -3.940 -3.135 1.00 89.50 76 GLU A N 1
ATOM 554 C CA . GLU A 1 76 ? -6.203 -4.016 -3.403 1.00 89.50 76 GLU A CA 1
ATOM 555 C C . GLU A 1 76 ? -5.971 -4.198 -4.912 1.00 89.50 76 GLU A C 1
ATOM 557 O O . GLU A 1 76 ? -6.744 -4.904 -5.564 1.00 89.50 76 GLU A O 1
ATOM 562 N N . GLY A 1 77 ? -4.970 -3.521 -5.483 1.00 87.44 77 GLY A N 1
ATOM 563 C CA . GLY A 1 77 ? -4.657 -3.636 -6.910 1.00 87.44 77 GLY A CA 1
ATOM 564 C C . GLY A 1 77 ? -3.658 -2.605 -7.433 1.00 87.44 77 GLY A C 1
ATOM 565 O O . GLY A 1 77 ? -3.330 -1.633 -6.753 1.00 87.44 77 GLY A O 1
ATOM 566 N N . GLU A 1 78 ? -3.215 -2.799 -8.676 1.00 85.12 78 GLU A N 1
ATOM 567 C CA . GLU A 1 78 ? -2.348 -1.852 -9.381 1.00 85.12 78 GLU A CA 1
ATOM 568 C C . GLU A 1 78 ? -3.074 -0.514 -9.606 1.00 85.12 78 GLU A C 1
ATOM 570 O O . GLU A 1 78 ? -4.212 -0.467 -10.089 1.00 85.12 78 GLU A O 1
ATOM 575 N N . ILE A 1 79 ? -2.408 0.586 -9.250 1.00 81.06 79 ILE A N 1
ATOM 576 C CA . ILE A 1 79 ? -2.870 1.948 -9.496 1.00 81.06 79 ILE A CA 1
ATOM 577 C C . ILE A 1 79 ? -2.091 2.504 -10.693 1.00 81.06 79 ILE A C 1
ATOM 579 O O . ILE A 1 79 ? -0.884 2.734 -10.587 1.00 81.06 79 ILE A O 1
ATOM 583 N N . PRO A 1 80 ? -2.758 2.768 -11.830 1.00 71.69 80 PRO A N 1
ATOM 584 C CA . PRO A 1 80 ? -2.088 3.343 -12.985 1.00 71.69 80 PRO A CA 1
ATOM 585 C C . PRO A 1 80 ? -1.619 4.769 -12.660 1.00 71.69 80 PRO A C 1
ATOM 587 O O . PRO A 1 80 ? -2.423 5.606 -12.244 1.00 71.69 80 PRO A O 1
ATOM 590 N N . LYS A 1 81 ? -0.326 5.062 -12.873 1.00 67.75 81 LYS A N 1
ATOM 591 C CA . LYS A 1 81 ? 0.268 6.394 -12.619 1.00 67.75 81 LYS A CA 1
ATOM 592 C C . LYS A 1 81 ? -0.398 7.508 -13.430 1.00 67.75 81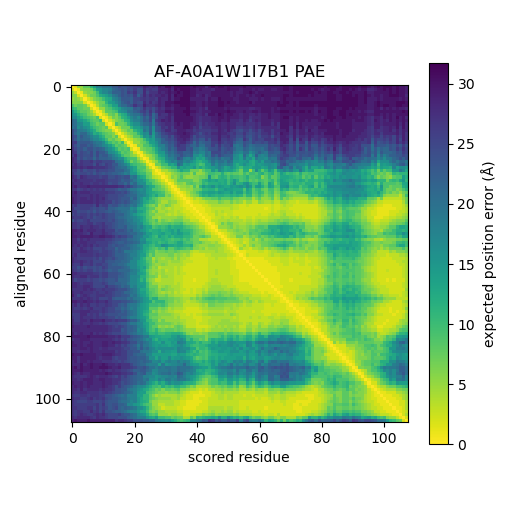 LYS A C 1
ATOM 594 O O . LYS A 1 81 ? -0.481 8.647 -12.982 1.00 67.75 81 LYS A O 1
ATOM 599 N N . VAL A 1 82 ? -0.863 7.180 -14.632 1.00 66.62 82 VAL A N 1
ATOM 600 C CA . VAL A 1 82 ? -1.496 8.109 -15.570 1.00 66.62 82 VAL A CA 1
ATOM 601 C C . VAL A 1 82 ? -2.729 7.467 -16.195 1.00 66.62 82 VAL A C 1
ATOM 603 O O . VAL A 1 82 ? -2.867 6.243 -16.241 1.00 66.62 82 VAL A O 1
ATOM 606 N N . SER A 1 83 ? -3.649 8.289 -16.701 1.00 62.78 83 SER A N 1
ATOM 607 C CA . SER A 1 83 ? -4.780 7.770 -17.467 1.00 62.78 83 SER A CA 1
ATOM 608 C C . SER A 1 83 ? -4.274 7.006 -18.698 1.00 62.78 83 SER A C 1
ATOM 610 O O . SER A 1 83 ? -3.302 7.403 -19.339 1.00 62.78 83 SER A O 1
ATOM 612 N N . LYS A 1 84 ? -4.966 5.923 -19.079 1.00 65.44 84 LYS A N 1
ATOM 613 C CA . LYS A 1 84 ? -4.611 5.116 -20.265 1.00 65.44 84 LYS A CA 1
ATOM 614 C C . LYS A 1 84 ? -4.510 5.955 -21.548 1.00 65.44 84 LYS A C 1
ATOM 616 O O . LYS A 1 84 ? -3.805 5.587 -22.479 1.00 65.44 84 LYS A O 1
ATOM 621 N N . SER A 1 85 ? -5.239 7.069 -21.626 1.00 65.38 85 SER A N 1
ATOM 622 C CA . SER A 1 85 ? -5.148 8.020 -22.736 1.00 65.38 85 SER A CA 1
ATOM 623 C C . SER A 1 85 ? -3.840 8.811 -22.723 1.00 65.38 85 SER A C 1
ATOM 625 O O . SER A 1 85 ? -3.222 8.940 -23.776 1.00 65.38 85 SER A O 1
ATOM 627 N N . ALA A 1 86 ? -3.399 9.294 -21.560 1.00 64.00 86 ALA A N 1
ATOM 628 C CA . ALA A 1 86 ? -2.129 10.002 -21.413 1.00 64.00 86 ALA A CA 1
ATOM 629 C C . ALA A 1 86 ? -0.924 9.073 -21.628 1.00 64.00 86 ALA A C 1
ATOM 631 O O . ALA A 1 86 ? 0.021 9.463 -22.308 1.00 64.00 86 ALA A O 1
ATOM 632 N N . ASP A 1 87 ? -0.996 7.831 -21.139 1.00 66.75 87 ASP A N 1
ATOM 633 C CA . ASP A 1 87 ? 0.044 6.813 -21.346 1.00 66.75 87 ASP A CA 1
ATOM 634 C C . ASP A 1 87 ? 0.267 6.502 -22.835 1.00 66.75 87 ASP A C 1
ATOM 636 O O . ASP A 1 87 ? 1.389 6.558 -23.346 1.00 66.75 87 ASP A O 1
ATOM 640 N N . ARG A 1 88 ? -0.834 6.296 -23.575 1.00 66.75 88 ARG A N 1
ATOM 641 C CA . ARG A 1 88 ? -0.794 6.120 -25.035 1.00 66.75 88 ARG A CA 1
ATOM 642 C C . ARG A 1 88 ? -0.183 7.324 -25.743 1.00 66.75 88 ARG A C 1
ATOM 644 O O . ARG A 1 88 ? 0.564 7.146 -26.702 1.00 66.75 88 ARG A O 1
ATOM 651 N N . ASN A 1 89 ? -0.479 8.532 -25.268 1.00 72.44 89 ASN A N 1
ATOM 652 C CA . ASN A 1 89 ? 0.036 9.762 -25.863 1.00 72.44 89 ASN A CA 1
ATOM 653 C C . ASN A 1 89 ? 1.542 9.948 -25.608 1.00 72.44 89 ASN A C 1
ATOM 655 O O . ASN A 1 89 ? 2.238 10.519 -26.443 1.00 72.44 89 ASN A O 1
ATOM 659 N N . TRP A 1 90 ? 2.060 9.416 -24.495 1.00 66.25 90 TRP A N 1
ATOM 660 C CA . TRP A 1 90 ? 3.483 9.470 -24.138 1.00 66.25 90 TRP A CA 1
ATOM 661 C C . TRP A 1 90 ? 4.320 8.290 -24.661 1.00 66.25 90 TRP A C 1
ATOM 663 O O . TRP A 1 90 ? 5.527 8.250 -24.416 1.00 66.25 90 TRP A O 1
ATOM 673 N N . ARG A 1 91 ? 3.708 7.356 -25.410 1.00 64.62 91 ARG A N 1
ATOM 674 C CA . ARG A 1 91 ? 4.352 6.182 -26.038 1.00 64.62 91 ARG A CA 1
ATOM 675 C C . ARG A 1 91 ? 5.196 5.341 -25.062 1.00 64.62 91 ARG A C 1
ATOM 677 O O . ARG A 1 91 ? 6.262 4.866 -25.439 1.00 64.62 91 ARG A O 1
ATOM 684 N N . GLY A 1 92 ? 4.743 5.176 -23.818 1.00 61.53 92 GLY A N 1
ATOM 685 C CA . GLY A 1 92 ? 5.450 4.355 -22.824 1.00 61.53 92 GLY A CA 1
ATOM 686 C C . GLY A 1 92 ? 6.728 4.982 -22.251 1.00 61.53 92 GLY A C 1
ATOM 687 O O . GLY A 1 92 ? 7.546 4.278 -21.674 1.00 61.53 92 GLY A O 1
ATOM 688 N N . GLN A 1 93 ? 6.916 6.301 -22.391 1.00 61.16 93 GLN A N 1
ATOM 689 C CA . GLN A 1 93 ? 7.990 7.031 -21.694 1.00 61.16 93 GLN A CA 1
ATOM 690 C C . GLN A 1 93 ? 7.682 7.292 -20.209 1.00 61.16 93 GLN A C 1
ATOM 692 O O . GLN A 1 93 ? 8.531 7.793 -19.475 1.00 61.16 93 GLN A O 1
ATOM 697 N N . MET A 1 94 ? 6.469 6.969 -19.757 1.00 61.16 94 MET A N 1
ATOM 698 C CA . MET A 1 94 ? 6.149 6.894 -18.337 1.00 61.16 94 MET A CA 1
ATOM 699 C C . MET A 1 94 ? 6.770 5.594 -17.818 1.00 61.16 94 MET A C 1
ATOM 701 O O . MET A 1 94 ? 6.449 4.526 -18.329 1.00 61.16 94 MET A O 1
ATOM 705 N N . GLY A 1 95 ? 7.722 5.690 -16.886 1.00 61.28 95 GLY A N 1
ATOM 706 C CA . GLY A 1 95 ? 8.542 4.555 -16.452 1.00 61.28 95 GLY A CA 1
ATOM 707 C C . GLY A 1 95 ? 7.733 3.300 -16.107 1.00 61.28 95 GLY A C 1
ATOM 708 O O . GLY A 1 95 ? 6.612 3.388 -15.611 1.00 61.28 95 GLY A O 1
ATOM 709 N N . THR A 1 96 ? 8.334 2.129 -16.325 1.00 67.50 96 THR A N 1
ATOM 710 C CA . THR A 1 96 ? 7.722 0.799 -16.127 1.00 67.50 96 THR A CA 1
ATOM 711 C C . THR A 1 96 ? 7.401 0.459 -14.671 1.00 67.50 96 THR A C 1
ATOM 713 O O . THR A 1 96 ? 6.901 -0.626 -14.391 1.00 67.50 96 THR A O 1
ATOM 716 N N . GLU A 1 97 ? 7.719 1.354 -13.738 1.00 70.62 97 GLU A N 1
ATOM 717 C CA . GLU A 1 97 ? 7.460 1.182 -12.317 1.00 70.62 97 GLU A CA 1
ATOM 718 C C . GLU A 1 97 ? 5.951 1.201 -12.055 1.00 70.62 97 GLU A C 1
ATOM 720 O O . GLU A 1 97 ? 5.278 2.236 -12.163 1.00 70.62 97 GLU A O 1
ATOM 725 N N . ARG A 1 98 ? 5.437 0.025 -11.701 1.00 79.75 98 ARG A N 1
ATOM 726 C CA . ARG A 1 98 ? 4.046 -0.198 -11.330 1.00 79.75 98 ARG A CA 1
ATOM 727 C C . ARG A 1 98 ? 3.868 0.154 -9.863 1.00 79.75 98 ARG A C 1
ATOM 729 O O . ARG A 1 98 ? 4.713 -0.157 -9.028 1.00 79.75 98 ARG A O 1
ATOM 736 N N . ILE A 1 99 ? 2.759 0.809 -9.550 1.00 85.06 99 ILE A N 1
ATOM 737 C CA . ILE A 1 99 ? 2.401 1.151 -8.176 1.00 85.06 99 ILE A CA 1
ATOM 738 C C . ILE A 1 99 ? 1.237 0.273 -7.769 1.00 85.06 99 ILE A C 1
ATOM 740 O O . ILE A 1 99 ? 0.246 0.164 -8.489 1.00 85.06 99 ILE A O 1
ATOM 744 N N . TRP A 1 100 ? 1.341 -0.325 -6.597 1.00 88.38 100 TRP A N 1
ATOM 745 C CA . TRP A 1 100 ? 0.281 -1.116 -6.011 1.00 88.38 100 TRP A CA 1
ATOM 746 C C . TRP A 1 100 ? -0.376 -0.354 -4.871 1.00 88.38 100 TRP A C 1
ATOM 748 O O . TRP A 1 100 ? 0.305 0.313 -4.095 1.00 88.38 100 TRP A O 1
ATOM 758 N N . GLY A 1 101 ? -1.700 -0.426 -4.777 1.00 90.12 101 GLY A N 1
ATOM 759 C CA . GLY A 1 101 ? -2.483 0.283 -3.775 1.00 90.12 101 GLY A CA 1
ATOM 760 C C . GLY A 1 101 ? -3.336 -0.647 -2.926 1.00 90.12 101 GLY A C 1
ATOM 761 O O . GLY A 1 101 ? -4.013 -1.527 -3.452 1.00 90.12 101 GLY A O 1
ATOM 762 N N . ILE A 1 102 ? -3.356 -0.398 -1.616 1.00 91.25 102 ILE A N 1
ATOM 763 C CA . ILE A 1 102 ? -4.218 -1.067 -0.639 1.00 91.25 102 ILE A CA 1
ATOM 764 C C . ILE A 1 102 ? -5.134 -0.021 -0.009 1.00 91.25 102 ILE A C 1
ATOM 766 O O . ILE A 1 102 ? -4.689 0.852 0.738 1.00 91.25 102 ILE A O 1
ATOM 770 N N . GLN A 1 103 ? -6.426 -0.120 -0.302 1.00 91.56 103 GLN A N 1
ATOM 771 C CA . GLN A 1 103 ? -7.479 0.645 0.347 1.00 91.56 103 GLN A CA 1
ATOM 772 C C . GLN A 1 103 ? -7.969 -0.095 1.591 1.00 91.56 103 GLN A C 1
ATOM 774 O O . GLN A 1 103 ? -8.342 -1.267 1.513 1.00 91.56 103 GLN A O 1
ATOM 779 N N . PHE A 1 104 ? -8.035 0.604 2.719 1.00 92.06 104 PHE A N 1
ATOM 780 C CA . PHE A 1 104 ? -8.457 0.053 4.002 1.00 92.06 104 PHE A CA 1
ATOM 781 C C . PHE A 1 104 ? -9.406 0.993 4.746 1.00 92.06 104 PHE A C 1
ATOM 783 O O . PHE A 1 104 ? -9.445 2.199 4.487 1.00 92.06 104 PHE A O 1
ATOM 790 N N . THR A 1 105 ? -10.142 0.431 5.700 1.00 92.19 105 THR A N 1
ATOM 791 C CA . THR A 1 105 ? -10.990 1.163 6.648 1.00 92.19 105 THR A CA 1
ATOM 792 C C . THR A 1 105 ? -10.697 0.731 8.081 1.00 92.19 105 THR A C 1
ATOM 794 O O . THR A 1 105 ? -10.460 -0.454 8.326 1.00 92.19 105 THR A O 1
ATOM 797 N N . CYS A 1 106 ? -10.728 1.676 9.020 1.00 89.31 106 CYS A N 1
ATOM 798 C CA . CYS A 1 106 ? -10.635 1.428 10.458 1.00 89.31 106 CYS A CA 1
ATOM 799 C C . CYS A 1 106 ? -12.029 1.150 11.048 1.00 89.31 106 CYS A C 1
ATOM 801 O O . CYS A 1 106 ? -13.015 1.711 10.572 1.00 89.31 106 CYS A O 1
ATOM 803 N N . GLY A 1 107 ? -12.100 0.347 12.114 1.00 77.94 107 GLY A N 1
ATOM 804 C CA . GLY A 1 107 ? -13.342 0.119 12.870 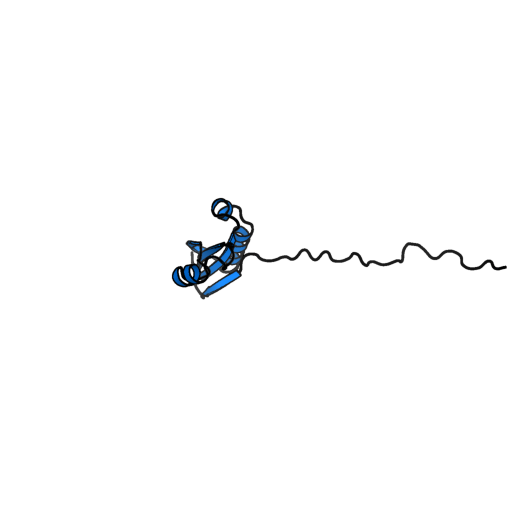1.00 77.94 107 GLY A CA 1
ATOM 805 C C . GLY A 1 107 ? -13.868 -1.310 12.787 1.00 77.94 107 GLY A C 1
ATOM 806 O O . GLY A 1 107 ? -15.062 -1.508 12.567 1.00 77.94 107 GLY A O 1
ATOM 807 N N . GLN A 1 108 ? -12.968 -2.284 12.922 1.00 56.38 108 GLN A N 1
ATOM 808 C CA . GLN A 1 108 ? -13.352 -3.666 13.192 1.00 56.38 108 GLN A CA 1
ATOM 809 C C . GLN A 1 108 ? -13.423 -3.905 14.698 1.00 56.38 108 GLN A C 1
ATOM 811 O O . GLN A 1 108 ? -12.559 -3.342 15.400 1.00 56.38 108 GLN A O 1
#

Mean predicted aligned error: 14.26 Å

Sequence (108 aa):
MRQWFRAICPVLLLCVAGAVAAGCGHEASLTRETETGGVVTFPIESEGDVLSSAGRRDALRLIANKCPNGSRIVKEGEIPKVSKSADRNWRGQMGTERIWGIQFTCGQ

Nearest PDB structures (foldseek):
  4rx1-assembly3_A  TM=3.997E-01  e=9.263E-01  Sorangium cellulosum
  3r3c-assembly1_A  TM=2.360E-01  e=2.215E+00  Arthrobacter sp.
  2yui-assembly1_A  TM=2.149E-01  e=2.081E+00  Homo sapiens

pLDDT: mean 72.06, std 15.17, range [39.25, 92.19]